Protein AF-A0A2H0KAK2-F1 (afdb_monomer_lite)

Sequence (66 aa):
MKTKQRQSKNMQPTKKTFQSITGQWIEKRTKTEILLCLCGNKYIKTRKDQKVCIRCIYRTLPERAS

Foldseek 3Di:
DDDPDDPDDPPDPDPDFDQDPVRHTDDPDPDFDWDAAPVRDTATPPDPPDPHHPVVVVVPPPPPDD

Structure (mmCIF, N/CA/C/O backbone):
data_AF-A0A2H0KAK2-F1
#
_entry.id   AF-A0A2H0KAK2-F1
#
loop_
_atom_site.group_PDB
_atom_site.id
_atom_site.type_symbol
_atom_site.label_atom_id
_atom_site.label_alt_id
_atom_site.label_comp_id
_atom_site.label_asym_id
_atom_site.label_entity_id
_atom_site.label_seq_id
_atom_site.pdbx_PDB_ins_code
_atom_site.Cartn_x
_atom_site.Cartn_y
_atom_site.Cartn_z
_atom_site.occupancy
_atom_site.B_iso_or_equiv
_atom_site.auth_seq_id
_atom_site.auth_comp_id
_atom_site.auth_asym_id
_atom_site.auth_atom_id
_atom_site.pdbx_PDB_model_num
ATOM 1 N N . MET A 1 1 ? 36.023 -5.588 11.770 1.00 54.69 1 MET A N 1
ATOM 2 C CA . MET A 1 1 ? 35.097 -4.602 12.376 1.00 54.69 1 MET A CA 1
ATOM 3 C C . MET A 1 1 ? 33.669 -5.128 12.250 1.00 54.69 1 MET A C 1
ATOM 5 O O . MET A 1 1 ? 33.232 -5.359 11.134 1.00 54.69 1 MET A O 1
ATOM 9 N N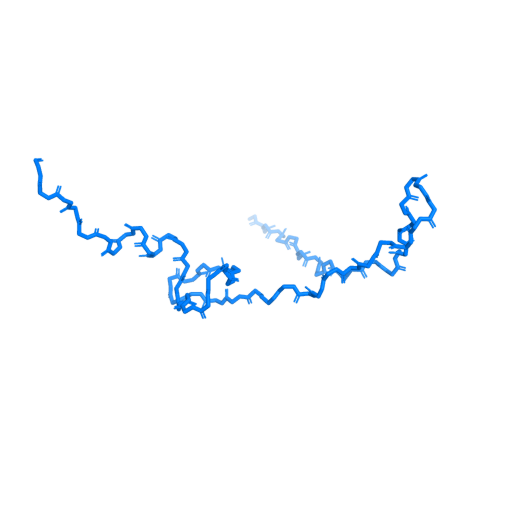 . LYS A 1 2 ? 32.969 -5.417 13.359 1.00 47.91 2 LYS A N 1
ATOM 10 C CA . LYS A 1 2 ? 31.590 -5.950 13.339 1.00 47.91 2 LYS A CA 1
ATOM 11 C C . LYS A 1 2 ? 30.592 -4.795 13.453 1.00 47.91 2 LYS A C 1
ATOM 13 O O . LYS A 1 2 ? 30.415 -4.238 14.533 1.00 47.91 2 LYS A O 1
ATOM 18 N N . THR A 1 3 ? 29.942 -4.432 12.353 1.00 61.09 3 THR A N 1
ATOM 19 C CA . THR A 1 3 ? 28.845 -3.458 12.338 1.00 61.09 3 THR A CA 1
ATOM 20 C C . THR A 1 3 ? 27.587 -4.099 12.928 1.00 61.09 3 THR A C 1
ATOM 22 O O . THR A 1 3 ? 26.907 -4.899 12.291 1.00 61.09 3 THR A O 1
ATOM 25 N N . LYS A 1 4 ? 27.271 -3.771 14.188 1.00 57.59 4 LYS A N 1
ATOM 26 C CA . LYS A 1 4 ? 25.988 -4.12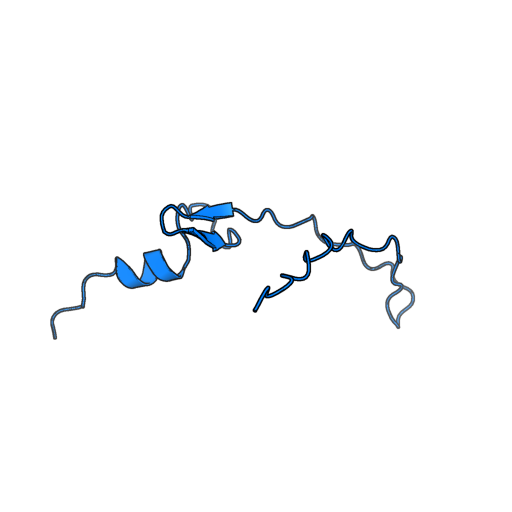5 14.816 1.00 57.59 4 LYS A CA 1
ATOM 27 C C . LYS A 1 4 ? 24.867 -3.354 14.111 1.00 57.59 4 LYS A C 1
ATOM 29 O O . LYS A 1 4 ? 24.636 -2.187 14.418 1.00 57.59 4 LYS A O 1
ATOM 34 N N . GLN A 1 5 ? 24.161 -3.994 13.181 1.00 65.56 5 GLN A N 1
ATOM 35 C CA . GLN A 1 5 ? 22.894 -3.463 12.679 1.00 65.56 5 GLN A CA 1
ATOM 36 C C . GLN A 1 5 ? 21.898 -3.365 13.843 1.00 65.56 5 GLN A C 1
ATOM 38 O O . GLN A 1 5 ? 21.562 -4.359 14.488 1.00 65.56 5 GLN A O 1
ATOM 43 N N . ARG A 1 6 ? 21.435 -2.144 14.134 1.00 61.38 6 ARG A N 1
ATOM 44 C CA . ARG A 1 6 ? 20.319 -1.902 15.054 1.00 61.38 6 ARG A CA 1
ATOM 45 C C . ARG A 1 6 ? 19.051 -2.482 14.427 1.00 61.38 6 ARG A C 1
ATOM 47 O O . ARG A 1 6 ? 18.600 -1.985 13.400 1.00 61.38 6 ARG A O 1
ATOM 54 N N . GLN A 1 7 ? 18.466 -3.500 15.057 1.00 64.06 7 GLN A N 1
ATOM 55 C CA . GLN A 1 7 ? 17.115 -3.956 14.730 1.00 64.06 7 GLN A CA 1
ATOM 56 C C . GLN A 1 7 ? 16.146 -2.778 14.890 1.00 64.06 7 GLN A C 1
ATOM 58 O O . GLN A 1 7 ? 16.011 -2.217 15.983 1.00 64.06 7 GLN A O 1
ATOM 63 N N . SER A 1 8 ? 15.482 -2.384 13.803 1.00 64.06 8 SER A N 1
ATOM 64 C CA . SER A 1 8 ? 14.360 -1.456 13.868 1.00 64.06 8 SER A CA 1
ATOM 65 C C . SER A 1 8 ? 13.237 -2.147 14.635 1.00 64.06 8 SER A C 1
ATOM 67 O O . SER A 1 8 ? 12.602 -3.084 14.154 1.00 64.06 8 SER A O 1
ATOM 69 N N . LYS A 1 9 ? 13.015 -1.724 15.884 1.00 62.47 9 LYS A N 1
ATOM 70 C CA . LYS A 1 9 ? 11.854 -2.169 16.656 1.00 62.47 9 LYS A CA 1
ATOM 71 C C . LYS A 1 9 ? 10.619 -1.808 15.837 1.00 62.47 9 LYS A C 1
ATOM 73 O O . LYS A 1 9 ? 10.394 -0.626 15.580 1.00 62.47 9 LYS A O 1
ATOM 78 N N . ASN A 1 10 ? 9.854 -2.814 15.414 1.00 61.94 10 ASN A N 1
ATOM 79 C CA . ASN A 1 10 ? 8.536 -2.619 14.822 1.00 61.94 10 ASN A CA 1
ATOM 80 C C . ASN A 1 10 ? 7.753 -1.676 15.740 1.00 61.94 10 ASN A C 1
ATOM 82 O O . ASN A 1 10 ? 7.415 -2.046 16.866 1.00 61.94 10 ASN A O 1
ATOM 86 N N . MET A 1 11 ? 7.542 -0.437 15.288 1.00 61.28 11 MET A N 1
ATOM 87 C CA . MET A 1 11 ? 6.792 0.566 16.031 1.00 61.28 11 MET A CA 1
ATOM 88 C C . MET A 1 11 ? 5.345 0.095 16.096 1.00 61.28 11 MET A C 1
ATOM 90 O O . MET A 1 11 ? 4.558 0.324 15.178 1.00 61.28 11 MET A O 1
ATOM 94 N N . GLN A 1 12 ? 4.996 -0.605 17.171 1.00 60.53 12 GLN A N 1
ATOM 95 C CA . GLN A 1 12 ? 3.600 -0.869 17.465 1.00 60.53 12 GLN A CA 1
ATOM 96 C C . GLN A 1 12 ? 2.915 0.483 17.710 1.00 60.53 12 GLN A C 1
ATOM 98 O O . GLN A 1 12 ? 3.450 1.311 18.455 1.00 60.53 12 GLN A O 1
ATOM 103 N N . PRO A 1 13 ? 1.763 0.754 17.076 1.00 56.47 13 PRO A N 1
ATOM 104 C CA . PRO A 1 13 ? 1.066 2.013 17.269 1.00 56.47 13 PRO A CA 1
ATOM 105 C C . PRO A 1 13 ? 0.674 2.138 18.742 1.00 56.47 13 PRO A C 1
ATOM 107 O O . PRO A 1 13 ? -0.005 1.273 19.295 1.00 56.47 13 PRO A O 1
ATOM 110 N N . THR A 1 14 ? 1.109 3.217 19.390 1.00 60.22 14 THR A N 1
ATOM 111 C CA . THR A 1 14 ? 0.720 3.498 20.772 1.00 60.22 14 THR A CA 1
ATOM 112 C C . THR A 1 14 ? -0.804 3.652 20.848 1.00 60.22 14 THR A C 1
ATOM 114 O O . THR A 1 14 ? -1.425 4.303 20.000 1.00 60.22 14 THR A O 1
ATOM 117 N N . LYS A 1 15 ? -1.425 3.066 21.881 1.00 60.94 15 LYS A N 1
ATOM 118 C CA . LYS A 1 15 ? -2.867 3.182 22.189 1.00 60.94 15 LYS A CA 1
ATOM 119 C C . LYS A 1 15 ? -3.265 4.594 22.661 1.00 60.94 15 LYS A C 1
ATOM 121 O O . LYS A 1 15 ? -4.210 4.746 23.420 1.00 60.94 15 LYS A O 1
ATOM 126 N N . LYS A 1 16 ? -2.536 5.638 22.258 1.00 60.25 16 LYS A N 1
ATOM 127 C CA . LYS A 1 16 ? -2.900 7.016 22.577 1.00 60.25 16 LYS A CA 1
ATOM 128 C C . LYS A 1 16 ? -4.144 7.372 21.763 1.00 60.25 16 LYS A C 1
ATOM 130 O O . LYS A 1 16 ? -4.120 7.345 20.525 1.00 60.25 16 LYS A O 1
ATOM 135 N N . THR A 1 17 ? -5.239 7.600 22.474 1.00 57.72 17 THR A N 1
ATOM 136 C CA . THR A 1 17 ? -6.461 8.223 21.980 1.00 57.72 17 THR A CA 1
ATOM 137 C C . THR A 1 17 ? -6.198 9.725 21.923 1.00 57.72 17 THR A C 1
ATOM 139 O O . THR A 1 17 ? -5.913 10.353 22.936 1.00 57.72 17 THR A O 1
ATOM 142 N N . PHE A 1 18 ? -6.186 10.291 20.719 1.00 61.50 18 PHE A N 1
ATOM 143 C CA . PHE A 1 18 ? -5.967 11.721 20.528 1.00 61.50 18 PHE A CA 1
ATOM 144 C C . PHE A 1 18 ? -7.337 12.399 20.459 1.00 61.50 18 PHE A C 1
ATOM 146 O O . PHE A 1 18 ? -8.152 12.054 19.602 1.00 61.50 18 PHE A O 1
ATOM 153 N N . GLN A 1 19 ? -7.601 13.325 21.378 1.00 57.75 19 GLN A N 1
ATOM 154 C CA . GLN A 1 19 ? -8.701 14.276 21.240 1.00 57.75 19 GLN A CA 1
ATOM 155 C C . GLN A 1 19 ? -8.238 15.408 20.318 1.00 57.75 19 GLN A C 1
ATOM 157 O O . GLN A 1 19 ? -7.099 15.867 20.410 1.00 57.75 19 GLN A O 1
ATOM 162 N N . SER A 1 20 ? -9.107 15.829 19.399 1.00 58.28 20 SER A N 1
ATOM 163 C CA . SER A 1 20 ? -8.9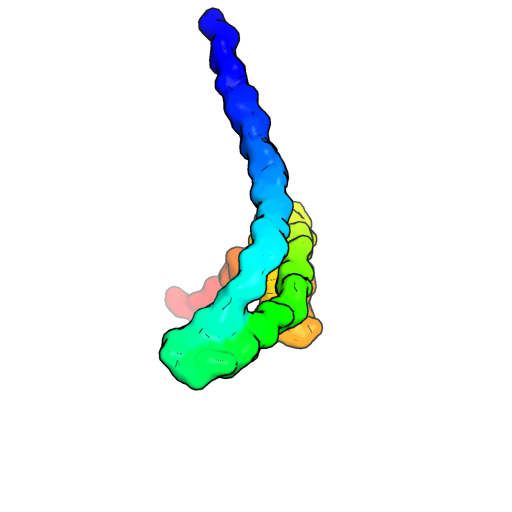31 17.068 18.645 1.00 58.28 20 SER A CA 1
ATOM 164 C C . SER A 1 20 ? -8.834 18.240 19.624 1.00 58.28 20 SER A C 1
ATOM 166 O O . SER A 1 20 ? -9.449 18.207 20.689 1.00 58.28 20 SER A O 1
ATOM 168 N N . ILE A 1 21 ? -8.139 19.313 19.240 1.00 62.28 21 ILE A N 1
ATOM 169 C CA . ILE A 1 21 ? -8.137 20.588 19.982 1.00 62.28 21 ILE A CA 1
ATOM 170 C C . ILE A 1 21 ? -9.558 21.134 20.231 1.00 62.28 21 ILE A C 1
ATOM 172 O O . ILE A 1 21 ? -9.767 21.923 21.142 1.00 62.28 21 ILE A O 1
ATOM 176 N N . THR A 1 22 ? -10.539 20.682 19.442 1.00 73.38 22 THR A N 1
ATOM 177 C CA . THR A 1 22 ? -11.967 21.012 19.548 1.00 73.38 22 THR A CA 1
ATOM 178 C C . THR A 1 22 ? -12.787 20.012 20.379 1.00 73.38 22 THR A C 1
ATOM 180 O O . THR A 1 22 ? -14.013 20.051 20.340 1.00 73.38 22 THR A O 1
ATOM 183 N N . GLY A 1 23 ? -12.152 19.075 21.093 1.00 69.75 23 GLY A N 1
ATOM 184 C CA . GLY A 1 23 ? -12.838 18.079 21.933 1.00 69.75 23 GLY A CA 1
ATOM 185 C C . GLY A 1 23 ? -13.490 16.917 21.169 1.00 69.75 23 GLY A C 1
ATOM 186 O O . GLY A 1 23 ? -14.109 16.048 21.776 1.00 69.75 2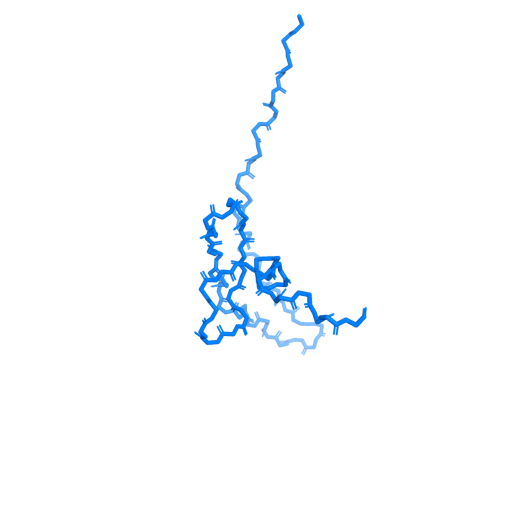3 GLY A O 1
ATOM 187 N N . GLN A 1 24 ? -13.342 16.862 19.845 1.00 72.62 24 GLN A N 1
ATOM 188 C CA . GLN A 1 24 ? -13.851 15.760 19.024 1.00 72.62 24 GLN A CA 1
ATOM 189 C C . GLN A 1 24 ? -12.887 14.567 19.045 1.00 72.62 24 GLN A C 1
ATOM 191 O O . GLN A 1 24 ? -11.667 14.738 18.971 1.00 72.62 24 GLN A O 1
ATOM 196 N N . TRP A 1 25 ? -13.413 13.344 19.122 1.00 66.12 25 TRP A N 1
ATOM 197 C CA . TRP A 1 25 ? -12.597 12.138 18.987 1.00 66.12 25 TRP A CA 1
ATOM 198 C C . TRP A 1 25 ? -12.020 12.049 17.574 1.00 66.12 25 TRP A C 1
ATOM 200 O O . TRP A 1 25 ? -12.757 12.088 16.591 1.00 66.12 25 TRP A O 1
ATOM 210 N N . ILE A 1 26 ? -10.696 11.911 17.461 1.00 68.25 26 ILE A N 1
ATOM 211 C CA . ILE A 1 26 ? -10.062 11.669 16.165 1.00 68.25 26 ILE A CA 1
ATOM 212 C C . ILE A 1 26 ? -10.266 10.194 15.825 1.00 68.25 26 ILE A C 1
ATOM 214 O O . ILE A 1 26 ? -9.542 9.319 16.311 1.00 68.25 26 ILE A O 1
ATOM 218 N N . GLU A 1 27 ? -11.254 9.909 14.981 1.00 65.94 27 GLU A N 1
ATOM 219 C CA . GLU A 1 27 ? -11.396 8.589 14.380 1.00 65.94 27 GLU A CA 1
ATOM 220 C C . GLU A 1 27 ? -10.158 8.293 13.530 1.00 65.94 27 GLU A C 1
ATOM 222 O O . GLU A 1 27 ? -9.871 8.953 12.525 1.00 65.94 27 GLU A O 1
ATOM 227 N N . LYS A 1 28 ? -9.385 7.284 13.944 1.00 63.25 28 LYS A N 1
ATOM 228 C CA . LYS A 1 28 ? -8.280 6.779 13.130 1.00 63.25 28 LYS A CA 1
ATOM 229 C C . LYS A 1 28 ? -8.892 6.114 11.905 1.00 63.25 28 LYS A C 1
ATOM 231 O O . LYS A 1 28 ? -9.329 4.968 11.990 1.00 63.25 28 LYS A O 1
ATOM 236 N N . ARG A 1 29 ? -8.910 6.834 10.777 1.00 61.41 29 ARG A N 1
ATOM 237 C CA . ARG A 1 29 ? -9.279 6.269 9.473 1.00 61.41 29 ARG A CA 1
ATOM 238 C C . ARG A 1 29 ? -8.509 4.960 9.297 1.00 61.41 29 ARG A C 1
ATOM 240 O O . ARG A 1 29 ? -7.302 4.914 9.541 1.00 61.41 29 ARG A O 1
ATOM 247 N N . THR A 1 30 ? -9.259 3.905 8.995 1.00 64.25 30 THR A N 1
ATOM 248 C CA . THR A 1 30 ? -8.850 2.506 8.817 1.00 64.25 30 THR A CA 1
ATOM 249 C C . THR A 1 30 ? -7.397 2.353 8.382 1.00 64.25 30 THR A C 1
ATOM 251 O O . THR A 1 30 ? -6.962 3.004 7.435 1.00 64.25 30 THR A O 1
ATOM 254 N N . LYS A 1 31 ? -6.656 1.473 9.076 1.00 67.94 31 LYS A N 1
ATOM 255 C CA . LYS A 1 31 ? -5.260 1.132 8.764 1.00 67.94 31 LYS A CA 1
ATOM 256 C C . LYS A 1 31 ? -5.120 0.901 7.260 1.00 67.94 31 LYS A C 1
ATOM 258 O O . LYS A 1 31 ? -5.662 -0.066 6.736 1.00 67.94 31 LYS A O 1
ATOM 263 N N . THR A 1 32 ? -4.412 1.792 6.582 1.00 74.62 32 THR A 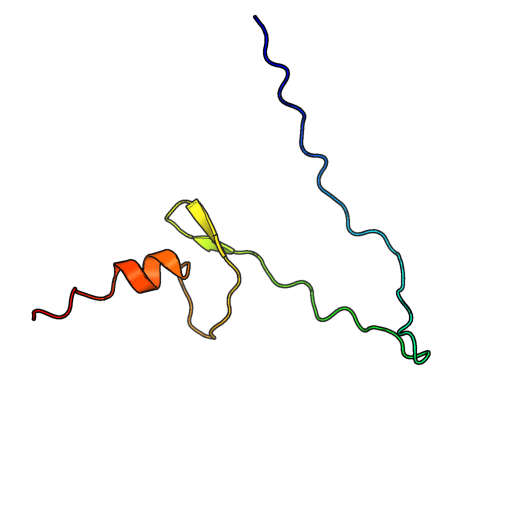N 1
ATOM 264 C CA . THR A 1 32 ? -4.196 1.671 5.146 1.00 74.62 32 THR A CA 1
ATOM 265 C C . THR A 1 32 ? -3.293 0.473 4.872 1.00 74.62 32 THR A C 1
ATOM 267 O O . THR A 1 32 ? -2.194 0.387 5.423 1.00 74.62 32 THR A O 1
ATOM 270 N N . GLU A 1 33 ? -3.749 -0.460 4.040 1.00 82.25 33 GLU A N 1
ATOM 271 C CA . GLU A 1 33 ? -2.967 -1.640 3.675 1.00 82.25 33 GLU A CA 1
ATOM 272 C C . GLU A 1 33 ? -1.726 -1.235 2.870 1.00 82.25 33 GLU A C 1
ATOM 274 O O . GLU A 1 33 ? -1.808 -0.509 1.873 1.00 82.25 33 GLU A O 1
ATOM 279 N N . ILE A 1 34 ? -0.559 -1.701 3.319 1.00 87.44 34 ILE A N 1
ATOM 280 C CA . ILE A 1 34 ? 0.713 -1.505 2.623 1.00 87.44 34 ILE A CA 1
ATOM 281 C C . ILE A 1 34 ? 0.977 -2.754 1.784 1.00 87.44 34 ILE A C 1
ATOM 283 O O . ILE A 1 34 ? 1.219 -3.830 2.328 1.00 87.44 34 ILE A O 1
ATOM 287 N N . LEU A 1 35 ? 0.960 -2.595 0.464 1.00 90.62 35 LEU A N 1
ATOM 288 C CA . LEU A 1 35 ? 1.180 -3.664 -0.507 1.00 90.62 35 LEU A CA 1
ATOM 289 C C . LEU A 1 35 ? 2.640 -3.692 -0.970 1.00 90.62 35 LEU A C 1
ATOM 291 O O . LEU A 1 35 ? 3.331 -2.671 -0.954 1.00 90.62 35 LEU A O 1
ATOM 295 N N . LEU A 1 36 ? 3.110 -4.859 -1.411 1.00 93.25 36 LEU A N 1
ATOM 296 C CA . LEU A 1 36 ? 4.429 -5.043 -2.019 1.00 93.25 36 LEU A CA 1
ATOM 297 C C . LEU A 1 36 ? 4.292 -5.151 -3.538 1.00 93.25 36 LEU A C 1
ATOM 299 O O . LEU A 1 36 ? 3.528 -5.961 -4.051 1.00 93.25 36 LEU A O 1
ATOM 303 N N . CYS A 1 37 ? 5.042 -4.325 -4.262 1.00 93.31 37 CYS A N 1
ATOM 304 C CA . CYS A 1 37 ? 5.157 -4.395 -5.714 1.00 93.31 37 CYS A CA 1
ATOM 305 C C . CYS A 1 37 ? 6.241 -5.407 -6.112 1.00 93.31 37 CYS A C 1
ATOM 307 O O . CYS A 1 37 ? 7.228 -5.563 -5.393 1.00 93.31 37 CYS A O 1
ATOM 309 N N . LEU A 1 38 ? 6.128 -6.007 -7.302 1.00 91.19 38 LEU A N 1
ATOM 310 C CA . LEU A 1 38 ? 7.141 -6.920 -7.862 1.00 91.19 38 LEU A CA 1
ATOM 311 C C . LEU A 1 38 ? 8.538 -6.287 -7.973 1.00 91.19 38 LEU A C 1
ATOM 313 O O . LEU A 1 38 ? 9.544 -6.980 -7.911 1.00 91.19 38 LEU A O 1
ATOM 317 N N . CYS A 1 39 ? 8.619 -4.958 -8.077 1.00 89.81 39 CYS A N 1
ATOM 318 C CA . CYS A 1 39 ? 9.889 -4.231 -8.075 1.00 89.81 39 CYS A CA 1
ATOM 319 C C . CYS A 1 39 ? 10.534 -4.095 -6.677 1.00 89.81 39 CYS A C 1
ATOM 321 O O . CYS A 1 39 ? 11.483 -3.330 -6.528 1.00 89.81 39 CYS A O 1
ATOM 323 N N . GLY A 1 40 ? 9.969 -4.717 -5.637 1.00 90.06 40 GLY A N 1
ATOM 324 C CA . GLY A 1 40 ? 10.453 -4.653 -4.253 1.00 90.06 40 GLY A CA 1
ATOM 325 C C . GLY A 1 40 ? 10.005 -3.419 -3.459 1.00 90.06 40 GLY A C 1
ATOM 326 O O . GLY A 1 40 ? 10.294 -3.319 -2.268 1.00 90.06 40 GLY A O 1
ATOM 327 N N . ASN A 1 41 ? 9.270 -2.485 -4.075 1.00 90.81 41 ASN A N 1
ATOM 328 C CA . ASN A 1 41 ? 8.788 -1.284 -3.388 1.00 90.81 41 ASN A CA 1
ATOM 329 C C . ASN A 1 41 ? 7.460 -1.538 -2.677 1.00 90.81 41 ASN A C 1
ATOM 331 O O . ASN A 1 41 ? 6.538 -2.130 -3.239 1.00 90.81 41 ASN A O 1
ATOM 335 N N . LYS A 1 42 ? 7.338 -0.997 -1.466 1.00 91.31 42 LYS A N 1
ATOM 336 C CA . LYS A 1 42 ? 6.067 -0.909 -0.747 1.00 91.31 42 LYS A CA 1
ATOM 337 C C . LYS A 1 42 ? 5.243 0.251 -1.297 1.00 91.31 42 LYS A C 1
ATOM 339 O O . LYS A 1 42 ? 5.797 1.307 -1.598 1.00 91.31 42 LYS A O 1
ATOM 344 N N . TYR A 1 43 ? 3.935 0.073 -1.426 1.00 91.44 43 TYR A N 1
ATOM 345 C CA . TYR A 1 43 ? 3.038 1.131 -1.872 1.00 91.44 43 TYR A CA 1
ATOM 346 C C . TYR A 1 43 ? 1.671 1.034 -1.205 1.00 91.44 43 TYR A C 1
ATOM 348 O O . TYR A 1 43 ? 1.237 -0.028 -0.766 1.00 91.44 43 TYR A O 1
ATOM 356 N N . ILE A 1 44 ? 0.996 2.175 -1.147 1.00 90.56 44 ILE A N 1
ATOM 357 C CA . ILE A 1 44 ? -0.394 2.284 -0.724 1.00 90.56 44 ILE A CA 1
ATOM 358 C C . ILE A 1 44 ? -1.257 2.319 -1.981 1.00 90.56 44 ILE A C 1
ATOM 360 O O . ILE A 1 44 ? -0.939 3.032 -2.937 1.00 90.56 44 ILE A O 1
ATOM 364 N N . LYS A 1 45 ? -2.349 1.556 -1.979 1.00 86.19 45 LYS A N 1
ATOM 365 C CA . LYS A 1 45 ? -3.327 1.573 -3.064 1.00 86.19 45 LYS A CA 1
ATOM 366 C C . LYS A 1 45 ? -4.119 2.882 -3.005 1.00 86.19 45 LYS A C 1
ATOM 368 O O . LYS A 1 45 ? -4.976 3.046 -2.145 1.00 86.19 45 LYS A O 1
ATOM 373 N N . THR A 1 46 ? -3.819 3.824 -3.900 1.00 85.06 46 THR A N 1
ATOM 374 C CA . THR A 1 46 ? -4.540 5.109 -3.981 1.00 85.06 46 THR A CA 1
ATOM 375 C C . THR A 1 46 ? -5.649 5.096 -5.032 1.00 85.06 46 THR A C 1
ATOM 377 O O . THR A 1 46 ? -6.539 5.939 -4.988 1.00 85.06 46 THR A O 1
ATOM 380 N N . ARG A 1 47 ? -5.626 4.131 -5.965 1.00 84.69 47 ARG A N 1
ATOM 381 C CA . ARG A 1 47 ? -6.630 3.955 -7.030 1.00 84.69 47 ARG A CA 1
ATOM 382 C C . ARG A 1 47 ? -7.238 2.552 -6.987 1.00 84.69 47 ARG A C 1
ATOM 384 O O . ARG A 1 47 ? -6.539 1.588 -6.669 1.00 84.69 47 ARG A O 1
ATOM 391 N N . LYS A 1 48 ? -8.515 2.422 -7.368 1.00 81.81 48 LYS A N 1
ATOM 392 C CA . LYS A 1 48 ? -9.291 1.166 -7.292 1.00 81.81 48 LYS A CA 1
ATOM 393 C C . LYS A 1 48 ? -8.618 -0.020 -7.999 1.00 81.81 48 LYS A C 1
ATOM 395 O O . LYS A 1 48 ? -8.606 -1.116 -7.443 1.00 81.81 48 LYS A O 1
ATOM 400 N N . ASP A 1 49 ? -7.937 0.226 -9.116 1.00 86.12 49 ASP A N 1
ATOM 401 C CA . ASP A 1 49 ? -7.330 -0.825 -9.949 1.00 86.12 49 ASP A CA 1
ATOM 402 C C . ASP A 1 49 ? -5.795 -0.774 -9.980 1.00 86.12 49 ASP A C 1
ATOM 404 O O . ASP A 1 49 ? -5.145 -1.327 -10.867 1.00 86.12 49 ASP A O 1
ATOM 408 N N . GLN A 1 50 ? -5.175 -0.115 -8.996 1.00 86.94 50 GLN A N 1
ATOM 409 C CA . GLN A 1 50 ? -3.720 -0.045 -8.910 1.00 86.94 50 GLN A CA 1
ATOM 410 C C . GLN A 1 50 ? -3.120 -1.405 -8.516 1.00 86.94 50 GLN A C 1
ATOM 412 O O . GLN A 1 50 ? -3.201 -1.824 -7.360 1.00 86.94 50 GLN A O 1
ATOM 417 N N . LYS A 1 51 ? -2.475 -2.067 -9.485 1.00 90.00 51 LYS A N 1
ATOM 418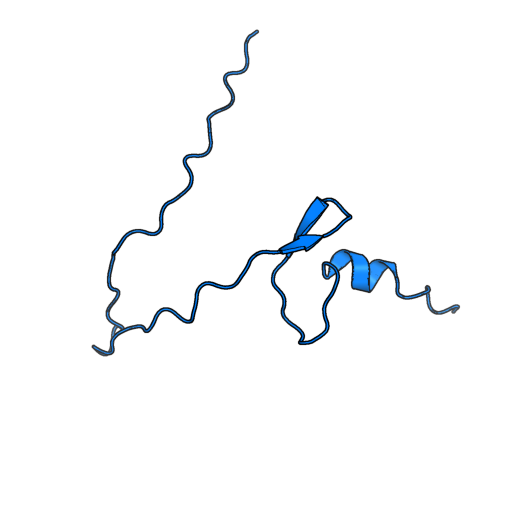 C CA . LYS A 1 51 ? -1.774 -3.354 -9.312 1.00 90.00 51 LYS A CA 1
ATOM 419 C C . LYS A 1 51 ? -0.276 -3.221 -9.017 1.00 90.00 51 LYS A C 1
ATOM 421 O O . LYS A 1 51 ? 0.355 -4.192 -8.623 1.00 90.00 51 LYS A O 1
ATOM 426 N N . VAL A 1 52 ? 0.302 -2.039 -9.236 1.00 92.56 52 VAL A N 1
ATOM 427 C CA . VAL A 1 52 ? 1.745 -1.786 -9.095 1.00 92.56 52 VAL A CA 1
ATOM 428 C C . VAL A 1 52 ? 2.015 -0.463 -8.380 1.00 92.56 52 VAL A C 1
ATOM 430 O O . VAL A 1 52 ? 1.144 0.406 -8.281 1.00 92.56 52 VAL A O 1
ATOM 433 N N . CYS A 1 53 ? 3.237 -0.283 -7.875 1.00 91.75 53 CYS A N 1
ATOM 434 C CA . CYS A 1 53 ? 3.636 0.981 -7.261 1.00 91.75 53 CYS A CA 1
ATOM 435 C C . CYS A 1 53 ? 3.647 2.130 -8.285 1.00 91.75 53 CYS A C 1
ATOM 437 O O . CYS A 1 53 ? 3.860 1.918 -9.479 1.00 91.75 53 CYS A O 1
ATOM 439 N N . ILE A 1 54 ? 3.483 3.363 -7.800 1.00 88.88 54 ILE A N 1
ATOM 440 C CA . ILE A 1 54 ? 3.438 4.583 -8.626 1.00 88.88 54 ILE A CA 1
ATOM 441 C C . ILE A 1 54 ? 4.673 4.706 -9.537 1.00 88.88 54 ILE A C 1
ATOM 443 O O . ILE A 1 54 ? 4.552 5.062 -10.705 1.00 88.88 54 ILE A O 1
ATOM 447 N N . ARG A 1 55 ? 5.857 4.325 -9.043 1.00 87.75 55 ARG A N 1
ATOM 448 C CA . ARG A 1 55 ? 7.099 4.330 -9.831 1.00 87.75 55 ARG A CA 1
ATOM 449 C C . ARG A 1 55 ? 7.021 3.422 -11.065 1.00 87.75 55 ARG A C 1
ATOM 451 O O . ARG A 1 55 ? 7.509 3.797 -12.124 1.00 87.75 55 ARG A O 1
ATOM 458 N N . CYS A 1 56 ? 6.401 2.248 -10.944 1.00 90.56 56 CYS A N 1
ATOM 459 C CA . CYS A 1 56 ? 6.190 1.338 -12.072 1.00 90.56 56 CYS A CA 1
ATOM 460 C C . CYS A 1 56 ? 5.142 1.875 -13.053 1.00 90.56 56 CYS A C 1
ATOM 462 O O . CYS A 1 56 ? 5.305 1.685 -14.253 1.00 90.56 56 CYS A O 1
ATOM 464 N N . ILE A 1 57 ? 4.113 2.577 -12.564 1.00 88.50 57 ILE A N 1
ATOM 465 C CA . ILE A 1 57 ? 3.119 3.237 -13.427 1.00 88.50 57 ILE A CA 1
ATOM 466 C C . ILE A 1 57 ? 3.808 4.273 -14.320 1.00 88.50 57 ILE A C 1
ATOM 468 O O . ILE A 1 57 ? 3.621 4.254 -15.528 1.00 88.50 57 ILE A O 1
ATOM 472 N N . TYR A 1 58 ? 4.660 5.131 -13.754 1.00 86.50 58 TYR A N 1
ATOM 473 C CA . TYR A 1 58 ? 5.360 6.145 -14.550 1.00 86.50 58 TYR A CA 1
ATOM 474 C C . TYR A 1 58 ? 6.409 5.559 -15.500 1.00 86.50 58 TYR A C 1
ATOM 476 O O . TYR A 1 58 ? 6.587 6.086 -16.588 1.00 86.50 58 TYR A O 1
ATOM 484 N N . ARG A 1 59 ? 7.071 4.456 -15.131 1.00 82.50 59 ARG A N 1
ATOM 485 C CA . ARG A 1 59 ? 8.068 3.795 -15.993 1.00 82.50 59 ARG A CA 1
ATOM 486 C C . ARG A 1 59 ? 7.454 3.036 -17.176 1.00 82.50 59 ARG A C 1
ATOM 488 O O . ARG A 1 59 ? 8.158 2.740 -18.129 1.00 82.50 59 ARG A O 1
ATOM 495 N N . THR A 1 60 ? 6.178 2.665 -17.083 1.00 67.12 60 THR A N 1
ATOM 496 C CA . THR A 1 60 ? 5.463 1.920 -18.136 1.00 67.12 60 THR A CA 1
ATOM 497 C C . THR A 1 60 ? 4.716 2.824 -19.105 1.00 67.12 60 THR A C 1
ATOM 499 O O . THR A 1 60 ? 4.174 2.325 -20.087 1.00 67.12 60 THR A O 1
ATOM 502 N N . LEU A 1 61 ? 4.702 4.140 -18.869 1.00 61.62 61 LEU A N 1
ATOM 503 C CA . LEU A 1 61 ? 4.300 5.072 -19.909 1.00 61.62 61 LEU A CA 1
ATOM 504 C C . LEU A 1 61 ? 5.377 5.007 -20.997 1.00 61.62 61 LEU A C 1
ATOM 506 O O . LEU A 1 61 ? 6.533 5.302 -20.685 1.00 61.62 61 LEU A O 1
ATOM 510 N N . PRO A 1 62 ? 5.043 4.589 -22.233 1.00 57.34 62 PRO A N 1
ATOM 511 C CA . PRO A 1 62 ? 5.977 4.753 -23.331 1.00 57.34 62 PRO A CA 1
ATOM 512 C C . PRO A 1 62 ? 6.329 6.237 -23.378 1.00 57.34 62 PRO A C 1
ATOM 514 O O . PRO A 1 62 ? 5.434 7.086 -23.273 1.00 57.34 62 PRO A O 1
ATOM 517 N N . GLU A 1 63 ? 7.626 6.540 -23.464 1.00 58.78 63 GLU A N 1
ATOM 518 C CA . GLU A 1 63 ? 8.086 7.867 -23.847 1.00 58.78 63 GLU A CA 1
ATOM 519 C C . GLU A 1 63 ? 7.216 8.287 -25.026 1.00 58.78 63 GLU A C 1
ATOM 521 O O . GLU A 1 63 ? 7.165 7.606 -26.054 1.00 58.78 63 GLU A O 1
ATOM 526 N N . ARG A 1 64 ? 6.426 9.348 -24.837 1.00 59.28 64 ARG A N 1
ATOM 527 C CA . ARG A 1 64 ? 5.812 9.997 -25.981 1.00 59.28 64 ARG A CA 1
ATOM 528 C C . ARG A 1 64 ? 6.984 10.398 -26.854 1.00 59.28 64 ARG A C 1
ATOM 530 O O . ARG A 1 64 ? 7.751 11.270 -26.465 1.00 59.28 64 ARG A O 1
ATOM 537 N N . ALA A 1 65 ? 7.112 9.700 -27.975 1.00 53.16 65 ALA A N 1
ATOM 538 C CA . ALA A 1 65 ? 7.857 10.152 -29.124 1.00 53.16 65 ALA A CA 1
ATOM 539 C C . ALA A 1 65 ? 7.552 11.640 -29.317 1.00 53.16 65 ALA A C 1
ATOM 541 O O . ALA A 1 65 ? 6.397 12.026 -29.525 1.00 53.16 65 ALA A O 1
ATOM 542 N N . SER A 1 66 ? 8.566 12.473 -29.147 1.00 47.31 66 SER A N 1
ATOM 543 C CA . SER A 1 66 ? 8.612 13.866 -29.578 1.00 47.31 66 SER A CA 1
ATOM 544 C C . SER A 1 66 ? 10.074 14.208 -29.780 1.00 47.31 66 SER A C 1
ATOM 546 O O . SER A 1 66 ? 10.841 14.026 -28.809 1.00 47.31 66 SER A O 1
#

Secondary structure (DSSP, 8-state):
-----------PPP---PBPTTS-B--------EEEPTTS-EEE--STT--S-HHHHHHTS-----

Radius of gyration: 19.46 Å; chains: 1; bounding box: 49×28×52 Å

pLDDT: mean 72.76, std 14.06, range [47.31, 93.31]

Organism: NCBI:txid1975025